Protein AF-A0AAJ6J944-F1 (afdb_monomer)

Sequence (73 aa):
MKRALRAKGDNRMMSLQRIETLGSIAVMEHIIRKFRELIDTDSSIPPELRGALHATLDEHLIEAKKRVLLNVH

Solvent-accessible surface area (backbone atoms only — not comparable to full-atom values): 4393 Å² total; per-residue (Å²): 145,87,88,88,87,87,66,74,65,61,60,52,53,55,50,49,54,50,51,54,47,53,52,52,48,53,52,52,54,54,51,53,51,52,53,49,55,48,55,75,66,38,83,88,52,56,76,83,51,48,61,57,54,50,51,54,52,50,52,50,49,54,54,51,49,50,53,57,59,56,74,74,109

Foldseek 3Di:
DDDDPPPVVVVVVLVVLVVVLVVVLVVLVVVLVVVLVVLVPDPVHPPVCSVVVNVVSVVVSVVVNVVSVVVSD

Structure (mmCIF, N/CA/C/O backbone):
data_AF-A0AAJ6J944-F1
#
_entry.id   AF-A0AAJ6J944-F1
#
loop_
_atom_site.group_PDB
_atom_site.id
_atom_site.type_symbol
_atom_site.label_atom_id
_atom_site.label_alt_id
_atom_site.label_comp_id
_atom_site.label_asym_id
_atom_site.label_entity_id
_atom_site.label_seq_id
_atom_site.pdbx_PDB_ins_code
_atom_site.Cartn_x
_atom_site.Cartn_y
_atom_site.Cartn_z
_atom_site.occupancy
_atom_site.B_iso_or_equiv
_atom_site.auth_seq_id
_atom_site.auth_comp_id
_atom_site.auth_asym_id
_atom_site.auth_atom_id
_atom_site.pdbx_PDB_model_num
ATOM 1 N N . MET A 1 1 ? -37.882 4.202 43.194 1.00 45.28 1 MET A N 1
ATOM 2 C CA . MET A 1 1 ? -37.720 4.319 41.726 1.00 45.28 1 MET A CA 1
ATOM 3 C C . MET A 1 1 ? -36.359 4.927 41.368 1.00 45.28 1 MET A C 1
ATOM 5 O O . MET A 1 1 ? -36.274 6.115 41.097 1.00 45.28 1 MET A O 1
ATOM 9 N N . LYS A 1 2 ? -35.267 4.154 41.396 1.00 53.44 2 LYS A N 1
ATOM 10 C CA . LYS A 1 2 ? -33.962 4.598 40.872 1.00 53.44 2 LYS A CA 1
ATOM 11 C C . LYS A 1 2 ? -33.230 3.389 40.307 1.00 53.44 2 LYS A C 1
ATOM 13 O O . LYS A 1 2 ? -32.811 2.549 41.092 1.00 53.44 2 LYS A O 1
ATOM 18 N N . ARG A 1 3 ? -33.111 3.315 38.979 1.00 52.34 3 ARG A N 1
ATOM 19 C CA . ARG A 1 3 ? -32.029 2.660 38.213 1.00 52.34 3 ARG A CA 1
ATO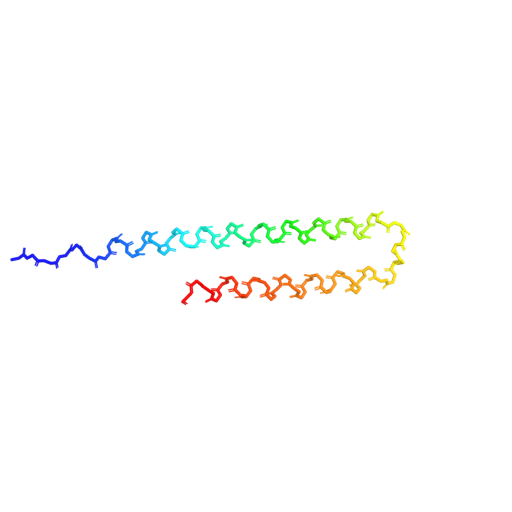M 20 C C . ARG A 1 3 ? -32.424 2.636 36.734 1.00 52.34 3 ARG A C 1
ATOM 22 O O . ARG A 1 3 ? -33.009 1.680 36.254 1.00 52.34 3 ARG A O 1
ATOM 29 N N . ALA A 1 4 ? -32.109 3.722 36.035 1.00 57.09 4 ALA A N 1
ATOM 30 C CA . ALA A 1 4 ? -32.159 3.795 34.575 1.00 57.09 4 ALA A CA 1
ATOM 31 C C . ALA A 1 4 ? -31.145 4.834 34.063 1.00 57.09 4 ALA A C 1
ATOM 33 O O . ALA A 1 4 ? -31.490 5.746 33.326 1.00 57.09 4 ALA A O 1
ATOM 34 N N . LEU A 1 5 ? -29.886 4.751 34.508 1.00 56.62 5 LEU A N 1
ATOM 35 C CA . LEU A 1 5 ? -28.786 5.594 34.008 1.00 56.62 5 LEU A CA 1
ATOM 36 C C . LEU A 1 5 ? -27.477 4.790 33.958 1.00 56.62 5 LEU A C 1
ATOM 38 O O . LEU A 1 5 ? -26.466 5.181 34.527 1.00 56.62 5 LEU A O 1
ATOM 42 N N . ARG A 1 6 ? -27.495 3.617 33.316 1.00 56.97 6 ARG A N 1
ATOM 43 C CA . ARG A 1 6 ? -26.284 2.808 33.085 1.00 56.97 6 ARG A CA 1
ATOM 44 C C . ARG A 1 6 ? -26.357 2.064 31.749 1.00 56.97 6 ARG A C 1
ATOM 46 O O . ARG A 1 6 ? -26.257 0.852 31.700 1.00 56.97 6 ARG A O 1
ATOM 53 N N . ALA A 1 7 ? -26.637 2.809 30.684 1.00 57.19 7 ALA A N 1
ATOM 54 C CA . ALA A 1 7 ? -26.556 2.322 29.299 1.00 57.19 7 ALA A CA 1
ATOM 55 C C . ALA A 1 7 ? -26.026 3.392 28.318 1.00 57.19 7 ALA A C 1
ATOM 57 O O . ALA A 1 7 ? -25.771 3.112 27.154 1.00 57.19 7 ALA A O 1
ATOM 58 N N . LYS A 1 8 ? -25.846 4.645 28.772 1.00 56.53 8 LYS A N 1
ATOM 59 C CA . LYS A 1 8 ? -25.474 5.782 27.910 1.00 56.53 8 LYS A CA 1
ATOM 60 C C . LYS A 1 8 ? -23.955 6.002 27.798 1.00 56.53 8 LYS A C 1
ATOM 62 O O . LYS A 1 8 ? -23.522 6.713 26.898 1.00 56.53 8 LYS A O 1
ATOM 67 N N . GLY A 1 9 ? -23.166 5.399 28.696 1.00 55.50 9 GLY A N 1
ATOM 68 C CA . GLY A 1 9 ? -21.696 5.442 28.680 1.00 55.50 9 GLY A CA 1
ATOM 69 C C . GLY A 1 9 ? -21.077 4.472 27.669 1.00 55.50 9 GLY A C 1
ATOM 70 O O . GLY A 1 9 ? -20.192 4.869 26.917 1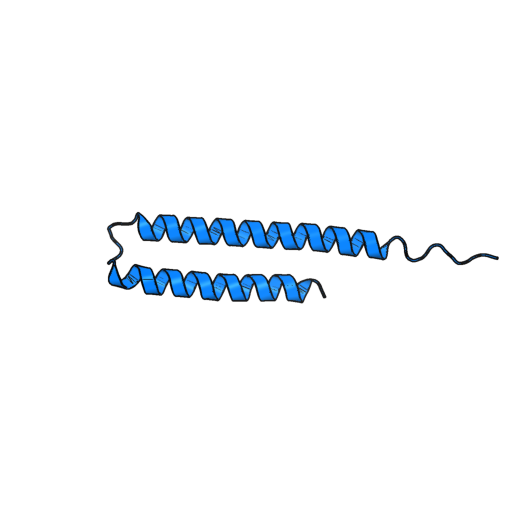.00 55.50 9 GLY A O 1
ATOM 71 N N . ASP A 1 10 ? -21.616 3.254 27.570 1.00 59.84 10 ASP A N 1
ATOM 72 C CA . ASP A 1 10 ? -21.052 2.195 26.721 1.00 59.84 10 ASP A CA 1
ATOM 73 C C . ASP A 1 10 ? -21.181 2.505 25.225 1.00 59.84 10 ASP A C 1
ATOM 75 O O . ASP A 1 10 ? -20.228 2.331 24.475 1.00 59.84 10 ASP A O 1
ATOM 79 N N . ASN A 1 11 ? -22.309 3.075 24.782 1.00 62.62 11 ASN A N 1
ATOM 80 C CA . ASN A 1 11 ? -22.494 3.421 23.366 1.00 62.62 11 ASN A CA 1
ATOM 81 C C . ASN A 1 11 ? -21.528 4.530 22.893 1.00 62.62 11 ASN A C 1
ATOM 83 O O . ASN A 1 11 ? -21.077 4.522 21.751 1.00 62.62 11 ASN A O 1
ATOM 87 N N . ARG A 1 12 ? -21.167 5.475 23.777 1.00 66.38 12 ARG A N 1
ATOM 88 C CA . ARG A 1 12 ? -20.182 6.524 23.458 1.00 66.38 12 ARG A CA 1
ATOM 89 C C . ARG A 1 12 ? -18.768 5.958 23.368 1.00 66.38 12 ARG A C 1
ATOM 91 O O . ARG A 1 12 ? -18.052 6.299 22.431 1.00 66.38 12 ARG A O 1
ATOM 98 N N . MET A 1 13 ? -18.395 5.072 24.289 1.00 68.81 13 MET A N 1
ATOM 99 C CA . MET A 1 13 ? -17.084 4.420 24.282 1.00 68.81 13 MET A CA 1
ATOM 100 C C . MET A 1 13 ? -16.902 3.540 23.035 1.00 68.81 13 MET A C 1
ATOM 102 O O . MET A 1 13 ? -15.902 3.681 22.338 1.00 68.81 13 MET A O 1
ATOM 106 N N . MET A 1 14 ? -17.921 2.752 22.672 1.00 68.88 14 MET A N 1
ATOM 107 C CA . MET A 1 14 ? -17.927 1.942 21.444 1.00 68.88 14 MET A CA 1
ATOM 108 C C . MET A 1 14 ? -17.887 2.804 20.174 1.00 68.88 14 MET A C 1
ATOM 110 O O . MET A 1 14 ? -17.257 2.437 19.182 1.00 68.88 14 MET A O 1
ATOM 114 N N . SER A 1 15 ? -18.535 3.976 20.189 1.00 73.12 15 SER A N 1
ATOM 115 C CA .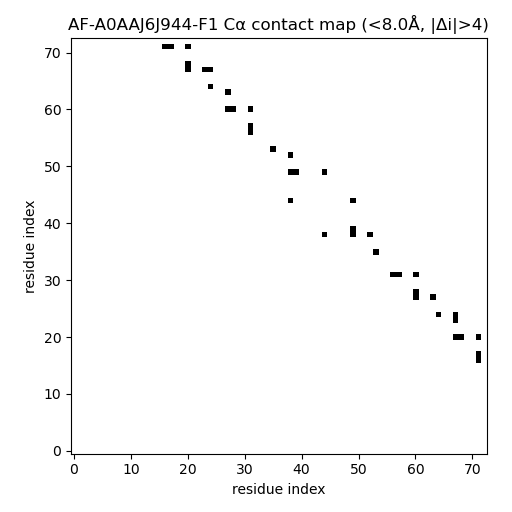 SER A 1 15 ? -18.492 4.906 19.054 1.00 73.12 15 SER A CA 1
ATOM 116 C C . SER A 1 15 ? -17.113 5.547 18.859 1.00 73.12 15 SER A C 1
ATOM 118 O O . SER A 1 15 ? -16.658 5.649 17.724 1.00 73.12 15 SER A O 1
ATOM 120 N N . LEU A 1 16 ? -16.424 5.918 19.945 1.00 74.19 16 LEU A N 1
ATOM 121 C CA . LEU A 1 16 ? -15.074 6.488 19.895 1.00 74.19 16 LEU A CA 1
ATOM 122 C C . LEU A 1 16 ? -14.052 5.448 19.432 1.00 74.19 16 LEU A C 1
ATOM 124 O O . LEU A 1 16 ? -13.313 5.711 18.488 1.00 74.19 16 LEU A O 1
ATOM 128 N N . GLN A 1 17 ? -14.101 4.240 19.999 1.00 76.44 17 GLN A N 1
ATOM 129 C CA . GLN A 1 17 ? -13.252 3.123 19.573 1.00 76.44 17 GLN A CA 1
ATOM 130 C C . GLN A 1 17 ? -13.434 2.818 18.083 1.00 76.44 17 GLN A C 1
ATOM 132 O O . GLN A 1 17 ? -12.458 2.648 17.356 1.00 76.44 17 GLN A O 1
ATOM 137 N N . ARG A 1 18 ? -14.676 2.828 17.579 1.00 77.69 18 ARG A N 1
ATOM 138 C CA . ARG A 1 18 ? -14.952 2.653 16.146 1.00 77.69 18 ARG A CA 1
ATOM 139 C C . ARG A 1 18 ? -14.337 3.771 15.295 1.00 77.69 18 ARG A C 1
ATOM 141 O O . ARG A 1 18 ? -13.788 3.475 14.239 1.00 77.69 18 ARG A O 1
ATOM 148 N N . ILE A 1 19 ? -14.412 5.031 15.728 1.00 78.38 19 ILE A N 1
ATOM 149 C CA . ILE A 1 19 ? -13.811 6.170 15.010 1.00 78.38 19 ILE A CA 1
ATOM 150 C C . ILE A 1 19 ? -12.282 6.037 14.957 1.00 78.38 19 ILE A C 1
ATOM 152 O O . ILE A 1 19 ? -11.697 6.179 13.885 1.00 78.38 19 ILE A O 1
ATOM 156 N N . GLU A 1 20 ? -11.639 5.702 16.075 1.00 81.00 20 GLU A N 1
ATOM 157 C CA . GLU A 1 20 ? -10.185 5.489 16.156 1.00 81.00 20 GLU A CA 1
ATOM 158 C C . GLU A 1 20 ? -9.722 4.308 15.289 1.00 81.00 20 GLU A C 1
ATOM 160 O O . GLU A 1 20 ? -8.696 4.377 14.607 1.00 81.00 20 GLU A O 1
ATOM 165 N N . THR A 1 21 ? -10.523 3.242 15.249 1.00 83.69 21 THR A N 1
ATOM 166 C CA . THR A 1 21 ? -10.295 2.060 14.405 1.00 83.69 21 THR A CA 1
ATOM 167 C C . THR A 1 21 ? -10.344 2.420 12.925 1.00 83.69 21 THR A C 1
ATOM 169 O O . THR A 1 21 ? -9.434 2.078 12.171 1.00 83.69 21 THR A O 1
ATOM 172 N N . LEU A 1 22 ? -11.388 3.140 12.503 1.00 84.12 22 LEU A N 1
ATOM 173 C CA . LEU A 1 22 ? -11.535 3.594 11.121 1.00 84.12 22 LEU A CA 1
ATOM 174 C C . LEU A 1 22 ? -10.410 4.560 10.728 1.00 84.12 22 LEU A C 1
ATOM 176 O O . LEU A 1 22 ? -9.874 4.449 9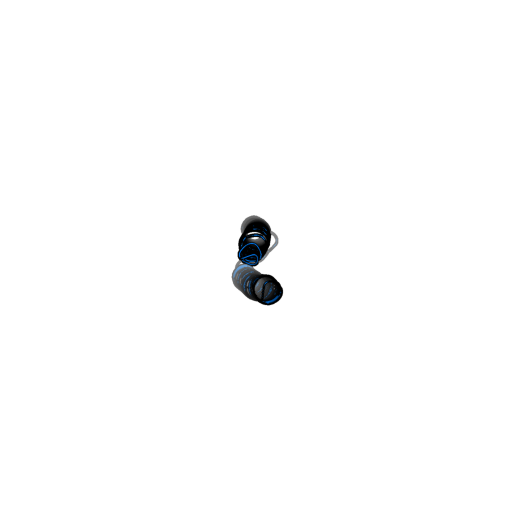.627 1.00 84.12 22 LEU A O 1
ATOM 180 N N . GLY A 1 23 ? -10.003 5.448 11.642 1.00 87.75 23 GLY A N 1
ATOM 181 C CA . GLY A 1 23 ? -8.846 6.324 11.455 1.00 87.75 23 GLY A CA 1
ATOM 182 C C . GLY A 1 23 ? -7.550 5.537 11.249 1.00 87.75 23 GLY A C 1
ATOM 183 O O . GLY A 1 23 ? -6.801 5.807 10.313 1.00 87.75 23 GLY A O 1
ATOM 184 N N . SER A 1 24 ? -7.321 4.508 12.065 1.00 88.75 24 SER A N 1
ATOM 185 C CA . SER A 1 24 ? -6.145 3.636 11.954 1.00 88.75 24 SER A CA 1
ATOM 186 C C . SER A 1 24 ? -6.118 2.870 10.626 1.00 88.75 24 SER A C 1
ATOM 188 O O . SER A 1 24 ? -5.077 2.801 9.972 1.00 88.75 24 SER A O 1
ATOM 190 N N . ILE A 1 25 ? -7.265 2.342 10.185 1.00 91.81 25 ILE A N 1
ATOM 191 C CA . ILE A 1 25 ? -7.394 1.660 8.888 1.00 91.81 25 ILE A CA 1
ATOM 192 C C . ILE A 1 25 ? -7.079 2.617 7.733 1.00 91.81 25 ILE A C 1
ATOM 194 O O . ILE A 1 25 ? -6.305 2.257 6.847 1.00 91.81 25 ILE A O 1
ATOM 198 N N . ALA A 1 26 ? -7.615 3.839 7.762 1.00 93.06 26 ALA A N 1
ATOM 199 C CA . ALA A 1 26 ? -7.365 4.834 6.721 1.00 93.06 26 ALA A CA 1
ATOM 200 C C . ALA A 1 26 ? -5.874 5.205 6.616 1.00 93.06 26 ALA A C 1
ATOM 202 O O . ALA A 1 26 ? -5.339 5.347 5.515 1.00 93.06 26 ALA A O 1
ATOM 203 N N . VAL A 1 27 ? -5.176 5.314 7.752 1.00 94.44 27 VAL A N 1
ATOM 204 C CA . VAL A 1 27 ? -3.723 5.549 7.773 1.00 94.44 27 VAL A CA 1
ATOM 205 C C . VAL A 1 27 ? -2.963 4.373 7.152 1.00 94.44 27 VAL A C 1
ATOM 207 O O . VAL A 1 27 ? -2.075 4.596 6.330 1.00 94.44 27 VAL A O 1
ATOM 210 N N . MET A 1 28 ? -3.326 3.127 7.475 1.00 93.81 28 MET A N 1
ATOM 211 C CA . MET A 1 28 ? -2.701 1.941 6.869 1.00 93.81 28 MET A CA 1
ATOM 212 C C . MET A 1 28 ? -2.899 1.897 5.352 1.00 93.81 28 MET A C 1
ATOM 214 O O . MET A 1 28 ? -1.943 1.672 4.613 1.00 93.81 28 MET A O 1
ATOM 218 N N . GLU A 1 29 ? -4.116 2.162 4.872 1.00 95.75 29 GLU A N 1
ATOM 219 C CA . GLU A 1 29 ? -4.407 2.233 3.435 1.00 95.75 29 GLU A CA 1
ATOM 220 C C . GLU A 1 29 ? -3.582 3.322 2.740 1.00 95.75 29 GLU A C 1
ATOM 222 O O . GLU A 1 29 ? -3.040 3.100 1.656 1.00 95.75 29 GLU A O 1
ATOM 227 N N . HIS A 1 30 ? -3.441 4.488 3.376 1.00 96.44 30 HIS A N 1
ATOM 228 C CA . HIS A 1 30 ? -2.633 5.579 2.846 1.00 96.44 30 HIS A CA 1
ATOM 229 C C . HIS A 1 30 ? -1.156 5.190 2.707 1.00 96.44 30 HIS A C 1
ATOM 231 O O . HIS A 1 30 ? -0.544 5.470 1.676 1.00 96.44 30 HIS A O 1
ATOM 237 N N . ILE A 1 31 ? -0.591 4.539 3.725 1.00 95.56 31 ILE A N 1
ATOM 238 C CA . ILE A 1 31 ? 0.806 4.090 3.728 1.00 95.56 31 ILE A CA 1
ATOM 239 C C . ILE A 1 31 ? 1.041 3.049 2.628 1.00 95.56 31 ILE A C 1
ATOM 241 O O . ILE A 1 31 ? 1.983 3.182 1.849 1.00 95.56 31 ILE A O 1
ATOM 245 N N . ILE A 1 32 ? 0.163 2.051 2.503 1.00 96.75 32 ILE A N 1
ATOM 246 C CA . ILE A 1 32 ? 0.280 1.019 1.461 1.00 96.75 32 ILE A CA 1
ATOM 247 C C . ILE A 1 32 ? 0.201 1.628 0.063 1.00 96.75 32 ILE A C 1
ATOM 249 O O . ILE A 1 32 ? 1.001 1.285 -0.806 1.00 96.75 32 ILE A O 1
ATOM 253 N N . ARG A 1 33 ? -0.699 2.594 -0.152 1.00 97.19 33 ARG A N 1
ATOM 254 C CA . ARG A 1 33 ? -0.763 3.332 -1.417 1.00 97.19 33 ARG A CA 1
ATOM 255 C C . ARG A 1 33 ? 0.552 4.049 -1.727 1.00 97.19 33 ARG A C 1
ATOM 257 O O . ARG A 1 33 ? 0.997 4.006 -2.868 1.00 97.19 33 ARG A O 1
ATOM 264 N N . LYS A 1 34 ? 1.196 4.667 -0.730 1.00 97.62 34 LYS A N 1
ATOM 265 C CA . LYS A 1 34 ? 2.500 5.321 -0.915 1.00 97.62 34 LYS A CA 1
ATOM 266 C C . LYS A 1 34 ? 3.599 4.336 -1.304 1.00 97.62 34 LYS A C 1
ATOM 268 O O . LYS A 1 34 ? 4.402 4.659 -2.170 1.00 97.62 34 LYS A O 1
ATOM 273 N N . PHE A 1 35 ? 3.606 3.135 -0.733 1.00 97.56 35 PHE A N 1
ATOM 274 C CA . PHE A 1 35 ? 4.546 2.095 -1.150 1.00 97.56 35 PHE A CA 1
ATOM 275 C C . PHE A 1 35 ? 4.308 1.623 -2.584 1.00 97.56 35 PHE A C 1
ATOM 277 O O . PHE A 1 35 ? 5.273 1.478 -3.326 1.00 97.56 35 PHE A O 1
ATOM 284 N N . ARG A 1 36 ? 3.050 1.453 -3.004 1.00 97.19 36 ARG A N 1
ATOM 285 C CA . ARG A 1 36 ? 2.730 1.130 -4.405 1.00 97.19 36 ARG A CA 1
ATOM 286 C C . ARG A 1 36 ? 3.205 2.225 -5.365 1.00 97.19 36 ARG A C 1
ATOM 288 O O . ARG A 1 36 ? 3.885 1.927 -6.334 1.00 97.19 36 ARG A O 1
ATOM 295 N N . GLU A 1 37 ? 2.941 3.495 -5.043 1.00 97.88 37 GLU A N 1
ATOM 296 C CA . GLU A 1 37 ?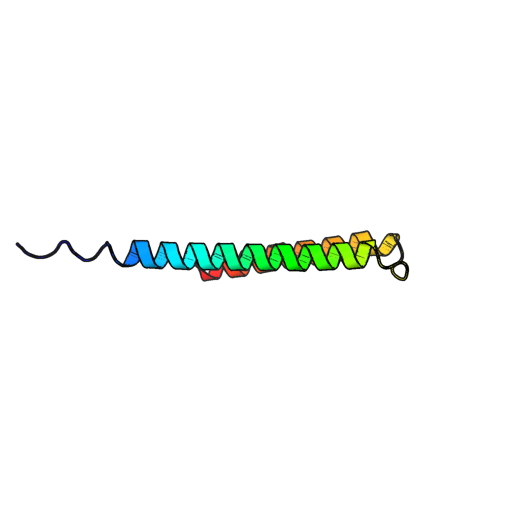 3.434 4.641 -5.828 1.00 97.88 37 GLU A CA 1
ATOM 297 C C . GLU A 1 37 ? 4.969 4.634 -5.949 1.00 97.88 37 GLU A C 1
ATOM 299 O O . GLU A 1 37 ? 5.508 4.877 -7.029 1.00 97.88 37 GLU A O 1
ATOM 304 N N . LEU A 1 38 ? 5.681 4.329 -4.858 1.00 97.94 38 LEU A N 1
ATOM 305 C CA . LEU A 1 38 ? 7.140 4.195 -4.875 1.00 97.94 38 LEU A CA 1
ATOM 306 C C . LEU A 1 38 ? 7.591 3.037 -5.775 1.00 97.94 38 LEU A C 1
ATOM 308 O O . LEU A 1 38 ? 8.482 3.230 -6.593 1.00 97.94 38 LEU A O 1
ATOM 312 N N . ILE A 1 39 ? 6.949 1.870 -5.685 1.00 97.81 39 ILE A N 1
ATOM 313 C CA . ILE A 1 39 ? 7.281 0.703 -6.518 1.00 97.81 39 ILE A CA 1
ATOM 314 C C . ILE A 1 39 ? 7.042 0.986 -8.007 1.00 97.81 39 ILE A C 1
ATOM 316 O O . ILE A 1 39 ? 7.850 0.611 -8.856 1.00 97.81 39 ILE A O 1
ATOM 320 N N . ASP A 1 40 ? 5.946 1.668 -8.332 1.00 96.69 40 ASP A N 1
ATOM 321 C CA . ASP A 1 40 ? 5.585 1.997 -9.710 1.00 96.69 40 ASP A CA 1
ATOM 322 C C . ASP A 1 40 ? 6.537 3.015 -10.347 1.00 96.69 40 ASP A C 1
ATOM 324 O O . ASP A 1 40 ? 6.797 2.966 -11.556 1.00 96.69 40 ASP A O 1
ATOM 328 N N . THR A 1 41 ? 7.062 3.939 -9.545 1.00 97.12 41 THR A N 1
ATOM 329 C CA . THR A 1 41 ? 7.932 5.023 -10.020 1.00 97.12 41 THR A CA 1
ATOM 330 C C . THR A 1 41 ? 9.416 4.677 -9.978 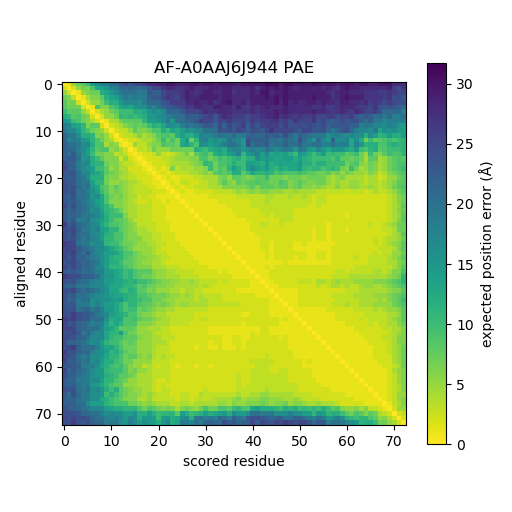1.00 97.12 41 THR A C 1
ATOM 332 O O . THR A 1 41 ? 10.198 5.290 -10.705 1.00 97.12 41 THR A O 1
ATOM 335 N N . ASP A 1 42 ? 9.812 3.674 -9.196 1.00 97.06 42 ASP A N 1
ATOM 336 C CA . ASP A 1 42 ? 11.194 3.221 -9.117 1.00 97.06 42 ASP A CA 1
ATOM 337 C C . ASP A 1 42 ? 11.577 2.390 -10.353 1.00 97.06 42 ASP A C 1
ATOM 339 O O . ASP A 1 42 ? 11.140 1.251 -10.557 1.00 97.06 42 ASP A O 1
ATOM 343 N N . SER A 1 43 ? 12.411 2.981 -11.208 1.00 95.94 43 SER A N 1
ATOM 344 C CA . SER A 1 43 ? 12.935 2.342 -12.416 1.00 95.94 43 SER A CA 1
ATOM 345 C C . SER A 1 43 ? 13.970 1.254 -12.128 1.00 95.94 43 SER A C 1
ATOM 347 O O . SER A 1 43 ? 14.287 0.480 -13.029 1.00 95.94 43 SER A O 1
ATOM 349 N N . SER A 1 44 ? 14.482 1.164 -10.896 1.00 97.81 44 SER A N 1
ATOM 350 C CA . SER A 1 44 ? 15.386 0.090 -10.479 1.00 97.81 44 SER A CA 1
ATOM 351 C C . SER A 1 44 ? 14.659 -1.227 -10.198 1.00 97.81 44 SER A C 1
ATOM 353 O O . SER A 1 44 ? 15.300 -2.276 -10.157 1.00 97.81 44 SER A O 1
ATOM 355 N N . ILE A 1 45 ? 13.328 -1.194 -10.051 1.00 97.25 45 ILE A N 1
ATOM 356 C CA . ILE A 1 45 ? 12.501 -2.380 -9.829 1.00 97.25 45 ILE A CA 1
ATOM 357 C C . ILE A 1 45 ? 12.041 -2.942 -11.182 1.00 97.25 45 ILE A C 1
ATOM 359 O O . ILE A 1 45 ? 11.258 -2.282 -11.879 1.00 97.25 45 ILE A O 1
ATOM 363 N N . PRO A 1 46 ? 12.448 -4.176 -11.538 1.00 97.12 46 PRO A N 1
ATOM 364 C CA . PRO A 1 46 ? 11.992 -4.837 -12.752 1.00 97.12 46 PRO A CA 1
ATOM 365 C C . PRO A 1 46 ? 10.457 -4.942 -12.809 1.00 97.12 46 PRO A C 1
ATOM 367 O O . PRO A 1 46 ? 9.841 -5.300 -11.795 1.00 97.12 46 PRO A O 1
ATOM 370 N N . PRO A 1 47 ? 9.814 -4.663 -13.961 1.00 94.81 47 PRO A N 1
ATOM 371 C CA . PRO A 1 47 ? 8.357 -4.723 -14.105 1.00 94.81 47 PRO A CA 1
ATOM 372 C C . PRO A 1 47 ? 7.741 -6.050 -13.646 1.00 94.81 47 PRO A C 1
ATOM 374 O O . PRO A 1 47 ? 6.666 -6.060 -13.048 1.00 94.81 47 PRO A O 1
ATOM 377 N N . GLU A 1 48 ? 8.443 -7.160 -13.868 1.00 95.31 48 GLU A N 1
ATOM 378 C CA . GLU A 1 48 ? 8.040 -8.506 -13.467 1.00 95.31 48 GLU A CA 1
ATOM 379 C C . GLU A 1 48 ? 7.948 -8.696 -11.944 1.00 95.31 48 GLU A C 1
ATOM 381 O O . GLU A 1 48 ? 7.153 -9.513 -11.479 1.00 95.31 48 GLU A O 1
ATOM 386 N N . LEU A 1 49 ? 8.699 -7.921 -11.153 1.00 97.06 49 LEU A N 1
ATOM 387 C CA . LEU A 1 49 ? 8.672 -7.996 -9.689 1.00 97.06 49 LEU A CA 1
ATOM 388 C C . LEU A 1 49 ? 7.594 -7.105 -9.068 1.00 97.06 49 LEU A C 1
ATOM 390 O O . LEU A 1 49 ? 7.125 -7.393 -7.966 1.00 97.06 49 LEU A O 1
ATOM 394 N N . ARG A 1 50 ? 7.154 -6.052 -9.766 1.00 97.06 50 ARG A N 1
ATOM 395 C CA . ARG A 1 50 ? 6.163 -5.093 -9.242 1.00 97.06 50 ARG A CA 1
ATOM 396 C C . ARG A 1 50 ? 4.849 -5.772 -8.870 1.00 97.06 50 ARG A C 1
ATOM 398 O O . ARG A 1 50 ? 4.294 -5.498 -7.810 1.00 97.06 50 ARG A O 1
ATOM 405 N N . GLY A 1 51 ? 4.392 -6.710 -9.702 1.00 96.56 51 GLY A N 1
ATOM 406 C CA . GLY A 1 51 ? 3.179 -7.484 -9.433 1.00 96.56 51 GLY A CA 1
ATOM 407 C C . GLY A 1 51 ? 3.262 -8.280 -8.128 1.00 96.56 51 GLY A C 1
ATOM 408 O O . GLY A 1 51 ? 2.334 -8.234 -7.322 1.00 96.56 51 GLY A O 1
ATOM 409 N N . ALA A 1 52 ? 4.392 -8.953 -7.886 1.00 97.69 52 ALA A N 1
ATOM 410 C CA . ALA A 1 52 ? 4.614 -9.712 -6.656 1.00 97.69 52 ALA A CA 1
ATOM 411 C C . ALA A 1 52 ? 4.684 -8.795 -5.425 1.00 97.69 52 ALA A C 1
ATOM 413 O O . ALA A 1 52 ? 4.033 -9.069 -4.421 1.00 97.69 52 ALA A O 1
ATOM 414 N N . LEU A 1 53 ? 5.399 -7.668 -5.523 1.00 97.94 53 LEU A N 1
ATOM 415 C CA . LEU A 1 53 ? 5.495 -6.689 -4.436 1.00 97.94 53 LEU A CA 1
ATOM 416 C C . LEU A 1 53 ? 4.128 -6.095 -4.076 1.00 97.94 53 LEU A C 1
ATOM 418 O O . LEU A 1 53 ? 3.792 -5.985 -2.897 1.00 97.94 53 LEU A 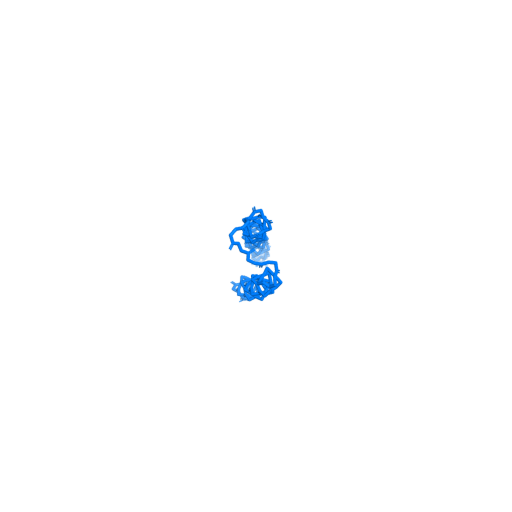O 1
ATOM 422 N N . HIS A 1 54 ? 3.313 -5.754 -5.076 1.00 98.06 54 HIS A N 1
ATOM 423 C CA . HIS A 1 54 ? 1.948 -5.282 -4.850 1.00 98.06 54 HIS A CA 1
ATOM 424 C C . HIS A 1 54 ? 1.084 -6.340 -4.163 1.00 98.06 54 HIS A C 1
ATOM 426 O O . HIS A 1 54 ? 0.406 -6.020 -3.192 1.00 98.06 54 HIS A O 1
ATOM 432 N N . ALA A 1 55 ? 1.148 -7.598 -4.603 1.00 97.69 55 ALA A N 1
ATOM 433 C CA . ALA A 1 55 ? 0.398 -8.679 -3.970 1.00 97.69 55 ALA A CA 1
ATOM 434 C C . ALA A 1 55 ? 0.782 -8.865 -2.490 1.00 97.69 55 ALA A C 1
ATOM 436 O O . ALA A 1 55 ? -0.100 -8.994 -1.641 1.00 97.69 55 ALA A O 1
ATOM 437 N N . THR A 1 56 ? 2.077 -8.800 -2.160 1.00 97.44 56 THR A N 1
ATOM 438 C CA . THR A 1 56 ? 2.554 -8.885 -0.770 1.00 97.44 56 THR A CA 1
ATOM 439 C C . THR A 1 56 ? 2.057 -7.718 0.088 1.00 97.44 56 THR A C 1
ATOM 441 O O . THR A 1 56 ? 1.622 -7.919 1.223 1.00 97.44 56 THR A O 1
ATOM 444 N N . LEU A 1 57 ? 2.075 -6.489 -0.440 1.00 97.50 57 LEU A N 1
ATOM 445 C CA . LEU A 1 57 ? 1.527 -5.327 0.269 1.00 9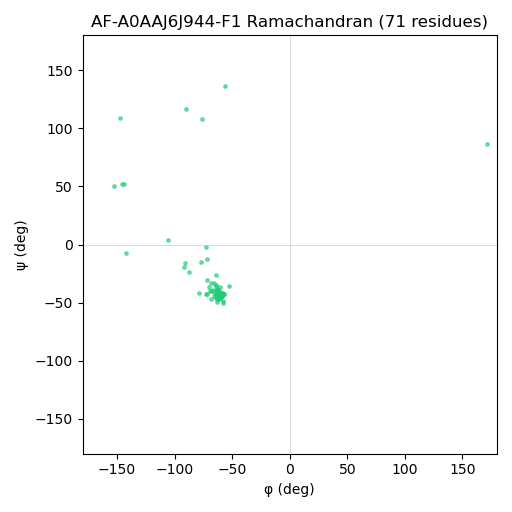7.50 57 LEU A CA 1
ATOM 446 C C . LEU A 1 57 ? 0.026 -5.485 0.557 1.00 97.50 57 LEU A C 1
ATOM 448 O O . LEU A 1 57 ? -0.450 -5.077 1.620 1.00 97.50 57 LEU A O 1
ATOM 452 N N . ASP A 1 58 ? -0.712 -6.097 -0.365 1.00 96.19 58 ASP A N 1
ATOM 453 C CA . ASP A 1 58 ? -2.161 -6.275 -0.265 1.00 96.19 58 ASP A CA 1
ATOM 454 C C . ASP A 1 58 ? -2.529 -7.317 0.781 1.00 96.19 58 ASP A C 1
ATOM 456 O O . ASP A 1 58 ? -3.424 -7.090 1.600 1.00 96.19 58 ASP A O 1
ATOM 460 N N . GLU A 1 59 ? -1.790 -8.422 0.801 1.00 97.12 59 GLU A N 1
ATOM 461 C CA . GLU A 1 59 ? -1.911 -9.448 1.828 1.00 97.12 59 GLU A CA 1
ATOM 462 C C . GLU A 1 59 ? -1.673 -8.857 3.223 1.00 97.12 59 GLU A C 1
ATOM 464 O O . GLU A 1 59 ? -2.532 -8.967 4.104 1.00 97.12 59 GLU A O 1
ATOM 469 N N . HIS A 1 60 ? -0.580 -8.112 3.406 1.00 95.44 60 HIS A N 1
ATOM 470 C CA . HIS A 1 60 ? -0.285 -7.474 4.687 1.00 95.44 60 HIS A CA 1
ATOM 471 C C . HIS A 1 60 ? -1.317 -6.420 5.096 1.00 95.44 60 HIS A C 1
ATOM 473 O O . HIS A 1 60 ? -1.639 -6.310 6.284 1.00 95.44 60 HIS A O 1
ATOM 479 N N . LEU A 1 61 ? -1.883 -5.665 4.148 1.00 95.31 61 LEU A N 1
ATOM 480 C CA . LEU A 1 61 ? -2.963 -4.722 4.441 1.00 95.31 61 LEU A CA 1
ATOM 481 C C . LEU A 1 61 ? -4.217 -5.447 4.941 1.00 95.31 61 LEU A C 1
ATOM 483 O O . LEU A 1 61 ? -4.848 -5.000 5.904 1.00 95.31 61 LEU A O 1
ATOM 487 N N . ILE A 1 62 ? -4.578 -6.571 4.317 1.00 95.50 62 ILE A N 1
ATOM 488 C CA . ILE A 1 62 ? -5.716 -7.396 4.738 1.00 95.50 62 ILE A CA 1
ATOM 489 C C . ILE A 1 62 ? -5.487 -7.927 6.157 1.00 95.50 62 ILE A C 1
ATOM 491 O O . ILE A 1 62 ? -6.375 -7.817 7.007 1.00 95.50 62 ILE A O 1
ATOM 495 N N . GLU A 1 63 ? -4.306 -8.468 6.448 1.00 94.56 63 GLU A N 1
ATOM 496 C CA . GLU A 1 63 ? -3.956 -8.972 7.781 1.00 94.56 63 GLU A CA 1
ATOM 497 C C . GLU A 1 63 ? -3.944 -7.870 8.846 1.00 94.56 63 GLU A C 1
ATOM 499 O O . GLU A 1 63 ? -4.448 -8.058 9.957 1.00 94.56 63 GLU A O 1
ATOM 504 N N . ALA A 1 64 ? -3.398 -6.696 8.524 1.00 91.88 64 ALA A N 1
ATOM 505 C CA . ALA A 1 64 ? -3.386 -5.547 9.422 1.00 91.88 64 ALA A CA 1
ATOM 506 C C . ALA A 1 64 ? -4.810 -5.072 9.748 1.00 91.88 64 ALA A C 1
ATOM 508 O O . ALA A 1 64 ? -5.150 -4.924 10.924 1.00 91.88 64 ALA A O 1
ATOM 509 N N . LYS A 1 65 ? -5.673 -4.936 8.732 1.00 92.12 65 LYS A N 1
ATOM 510 C CA . LYS A 1 65 ? -7.093 -4.598 8.913 1.00 92.12 65 LYS A CA 1
ATOM 511 C C . LYS A 1 65 ? -7.815 -5.617 9.788 1.00 92.12 65 LYS A C 1
ATOM 513 O O . LYS A 1 65 ? -8.549 -5.221 10.689 1.00 92.12 65 LYS A O 1
ATOM 518 N N . LYS A 1 66 ? -7.583 -6.918 9.570 1.00 92.25 66 LYS A N 1
ATOM 519 C CA . LYS A 1 66 ? -8.158 -7.984 10.406 1.00 92.25 66 LYS A CA 1
ATOM 520 C C . LYS A 1 66 ? -7.754 -7.821 11.870 1.00 92.25 66 LYS A C 1
ATOM 522 O O . LYS A 1 66 ? -8.628 -7.825 12.725 1.00 92.25 66 LYS A O 1
ATOM 527 N N . ARG A 1 67 ? -6.465 -7.617 12.164 1.00 89.69 67 ARG A N 1
ATOM 528 C CA . ARG A 1 67 ? -5.979 -7.415 13.545 1.00 89.69 67 ARG A CA 1
ATOM 529 C C . ARG A 1 67 ? -6.635 -6.212 14.216 1.00 89.69 67 ARG A C 1
ATOM 531 O O . ARG A 1 67 ? -7.074 -6.307 15.354 1.00 89.69 67 ARG A O 1
ATOM 538 N N . VAL A 1 68 ? -6.743 -5.101 13.497 1.00 87.69 68 VAL A N 1
ATOM 539 C CA . VAL A 1 68 ? -7.349 -3.869 14.018 1.00 87.69 68 VAL A CA 1
ATOM 540 C C . VAL A 1 68 ? -8.843 -4.038 14.273 1.00 87.69 68 VAL A C 1
ATOM 542 O O . VAL A 1 68 ? -9.324 -3.584 15.301 1.00 87.69 68 VAL A O 1
ATOM 545 N N . LEU A 1 69 ? -9.567 -4.741 13.401 1.00 84.50 69 LEU A N 1
ATOM 546 C CA . LEU A 1 69 ? -10.988 -5.032 13.606 1.00 84.50 69 LEU A CA 1
ATOM 547 C C . LEU A 1 69 ? -11.232 -6.038 14.741 1.00 84.50 69 LEU A C 1
ATOM 549 O O . LEU A 1 69 ? -12.199 -5.889 15.480 1.00 84.50 69 LEU A O 1
ATOM 553 N N . LEU A 1 70 ? -10.363 -7.041 14.894 1.00 79.62 70 LEU A N 1
ATOM 554 C CA . LEU A 1 70 ? -10.467 -8.044 15.959 1.00 79.62 70 LEU A CA 1
ATOM 555 C C . LEU A 1 70 ? -10.126 -7.474 17.343 1.00 79.62 70 LEU A C 1
ATOM 557 O O . LEU A 1 70 ? -10.715 -7.902 18.324 1.00 79.62 70 LEU A O 1
ATOM 561 N N . ASN A 1 71 ? -9.240 -6.478 17.429 1.00 66.44 71 ASN A N 1
ATOM 562 C CA . ASN A 1 71 ? -8.906 -5.798 18.689 1.00 66.44 71 ASN A CA 1
ATOM 563 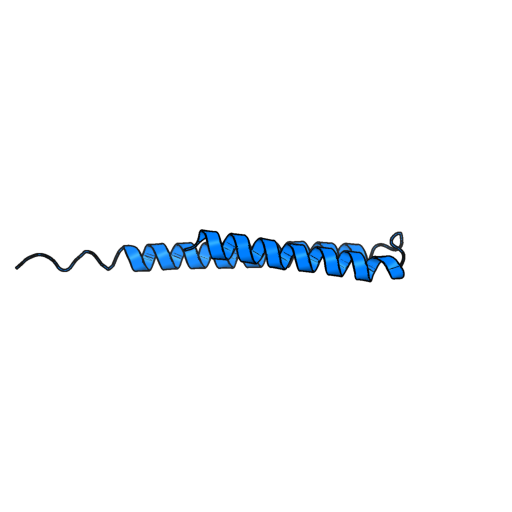C C . ASN A 1 71 ? -10.019 -4.858 19.205 1.00 66.44 71 ASN A C 1
ATOM 565 O O . ASN A 1 71 ? -9.853 -4.226 20.246 1.00 66.44 71 ASN A O 1
ATOM 569 N N . VAL A 1 72 ? -11.125 -4.723 18.466 1.00 58.00 72 VAL A N 1
ATOM 570 C CA . VAL A 1 72 ? -12.256 -3.824 18.771 1.00 58.00 72 VAL A CA 1
ATOM 571 C C . VAL A 1 72 ? -13.470 -4.614 19.277 1.00 58.00 72 VAL A C 1
ATOM 573 O O . VAL A 1 72 ? -14.541 -4.040 19.481 1.00 58.00 72 VAL A O 1
ATOM 576 N N . HIS A 1 73 ? -13.350 -5.933 19.449 1.00 46.94 73 HIS A N 1
ATOM 577 C CA . HIS A 1 73 ? -14.410 -6.811 19.956 1.00 46.94 73 HIS A CA 1
ATOM 578 C C . HIS A 1 73 ? -14.020 -7.448 21.286 1.00 46.94 73 HIS A C 1
ATOM 580 O O . HIS A 1 73 ? -12.859 -7.891 21.414 1.00 46.94 73 HIS A O 1
#

pLDDT: mean 84.56, std 16.06, range [45.28, 98.06]

Secondary structure (DSSP, 8-state):
-----SSHHHHHHHHHHHHHHHHHHHHHHHHHHHHHHHHHH-TTS-HHHHHHHHHHHHHHHHHHHHHHHHTT-

Nearest PDB structures (foldseek):
  3zjc-assembly1_A  TM=7.610E-01  e=6.059E+00  Homo sapiens
  3fav-assembly2_D  TM=6.890E-01  e=6.474E+00  Mycobacterium tuberculosis H37Rv

Mean predicted aligned error: 9.03 Å

Radius of gyration: 19.72 Å; Cα contacts (8 Å, |Δi|>4): 20; chains: 1; bounding box: 53×16×56 Å